Protein AF-A0A7J5E907-F1 (afdb_monomer_lite)

pLDDT: mean 87.98, std 11.15, range [52.72, 96.56]

Foldseek 3Di:
DDDPLLVVLVVVLVVQLVVCCVVQNPPPSVVSVVVSVVSSVVSVCVVPDPVVVD

Radius of gyration: 13.28 Å; chains: 1; bounding box: 36×14×36 Å

Sequence (54 aa):
MLNLNMLKINSVMKLLKEKYELNYGMMEPEFGNILAWAGSLALENISNSDALYH

Secondary structure (DSSP, 8-state):
---HHHHHHHHHHHHHHHHHHHHHTTS-HHHHHHHHHHHHHHHHHHHH--TT--

Structure (mmCIF, N/CA/C/O backbone):
data_AF-A0A7J5E907-F1
#
_entry.id   AF-A0A7J5E907-F1
#
loop_
_atom_site.group_PDB
_atom_site.id
_atom_site.type_symbol
_atom_site.label_atom_id
_atom_site.label_alt_id
_atom_site.label_comp_id
_atom_site.label_asym_id
_atom_site.label_entity_id
_atom_site.label_seq_id
_atom_site.pdbx_PDB_ins_code
_atom_site.Cartn_x
_atom_site.Cartn_y
_atom_site.Cartn_z
_atom_site.occupancy
_atom_site.B_iso_or_equiv
_atom_site.auth_seq_id
_atom_site.auth_comp_id
_atom_site.auth_asym_id
_atom_site.auth_atom_id
_atom_site.pdbx_PDB_model_num
ATOM 1 N N . MET A 1 1 ? 20.163 -1.108 0.631 1.00 65.69 1 MET A N 1
ATOM 2 C CA . MET A 1 1 ? 19.871 -0.490 -0.683 1.00 65.69 1 MET A CA 1
ATOM 3 C C . MET A 1 1 ? 18.410 -0.072 -0.718 1.00 65.69 1 MET A C 1
ATOM 5 O O . MET A 1 1 ? 17.588 -0.775 -0.147 1.00 65.69 1 MET A O 1
ATOM 9 N N . LEU A 1 2 ? 18.097 1.063 -1.340 1.00 77.69 2 LEU A N 1
ATOM 10 C CA . LEU A 1 2 ? 16.730 1.572 -1.476 1.00 77.69 2 LEU A CA 1
ATOM 11 C C . LEU A 1 2 ? 16.018 0.855 -2.637 1.00 77.69 2 LEU A C 1
ATOM 13 O O . LEU A 1 2 ? 16.490 0.938 -3.766 1.00 77.69 2 LEU A O 1
ATOM 17 N N . ASN A 1 3 ? 14.891 0.181 -2.378 1.00 87.00 3 ASN A N 1
ATOM 18 C CA . ASN A 1 3 ? 14.046 -0.410 -3.423 1.00 87.00 3 ASN A CA 1
ATOM 19 C C . ASN A 1 3 ? 12.782 0.444 -3.614 1.00 87.00 3 ASN A C 1
ATOM 21 O O . ASN A 1 3 ? 11.858 0.414 -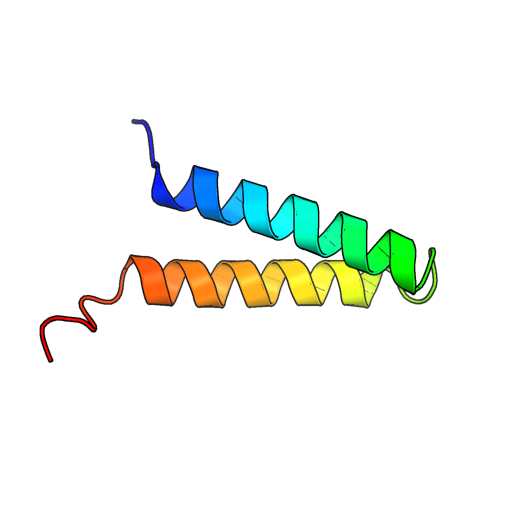2.799 1.00 87.00 3 ASN A O 1
ATOM 25 N N . LEU A 1 4 ? 12.759 1.224 -4.696 1.00 89.88 4 LEU A N 1
ATOM 26 C CA . LEU A 1 4 ? 11.665 2.150 -4.998 1.00 89.88 4 LEU A CA 1
ATOM 27 C C . LEU A 1 4 ? 10.362 1.435 -5.382 1.00 89.88 4 LEU A C 1
ATOM 29 O O . LEU A 1 4 ? 9.287 1.964 -5.101 1.00 89.88 4 LEU A O 1
ATOM 33 N N . ASN A 1 5 ? 10.434 0.243 -5.980 1.00 91.44 5 ASN A N 1
ATOM 34 C CA . ASN A 1 5 ? 9.247 -0.538 -6.337 1.00 91.44 5 ASN A CA 1
ATOM 35 C C . ASN A 1 5 ? 8.545 -1.037 -5.075 1.00 91.44 5 ASN A C 1
ATOM 37 O O . ASN A 1 5 ? 7.358 -0.777 -4.895 1.00 91.44 5 ASN A O 1
ATOM 41 N N . MET A 1 6 ? 9.297 -1.619 -4.140 1.00 91.31 6 MET A N 1
ATOM 42 C CA . MET A 1 6 ? 8.761 -2.059 -2.847 1.00 91.31 6 MET A CA 1
ATOM 43 C C . MET A 1 6 ? 8.124 -0.909 -2.058 1.00 91.31 6 MET A C 1
ATOM 45 O O . MET A 1 6 ? 7.059 -1.077 -1.470 1.00 91.31 6 MET A O 1
ATOM 49 N N . LEU A 1 7 ? 8.723 0.286 -2.080 1.00 94.12 7 LEU A N 1
ATOM 50 C CA . LEU A 1 7 ? 8.142 1.462 -1.420 1.00 94.12 7 LEU A CA 1
ATOM 51 C C . LEU A 1 7 ? 6.793 1.877 -2.023 1.00 94.12 7 LEU A C 1
ATOM 53 O O . LEU A 1 7 ? 5.855 2.184 -1.279 1.00 94.12 7 LEU A O 1
ATOM 57 N N . LYS A 1 8 ? 6.675 1.864 -3.355 1.00 94.00 8 LYS A N 1
ATOM 58 C CA . LYS A 1 8 ? 5.410 2.156 -4.045 1.00 94.00 8 LYS A CA 1
ATOM 59 C C . LYS A 1 8 ? 4.364 1.090 -3.738 1.00 94.00 8 LYS A C 1
ATOM 61 O O . LYS A 1 8 ? 3.257 1.441 -3.341 1.00 94.00 8 LYS A O 1
ATOM 66 N N . ILE A 1 9 ? 4.730 -0.187 -3.853 1.00 95.19 9 ILE A N 1
ATOM 67 C CA . ILE A 1 9 ? 3.838 -1.324 -3.590 1.00 95.19 9 ILE A CA 1
ATOM 68 C C . ILE A 1 9 ? 3.290 -1.241 -2.165 1.00 95.19 9 ILE A C 1
ATOM 70 O O . ILE A 1 9 ? 2.076 -1.220 -1.980 1.00 95.19 9 ILE A O 1
ATOM 74 N N . ASN A 1 10 ? 4.158 -1.065 -1.167 1.00 95.06 10 ASN A N 1
ATOM 75 C CA . ASN A 1 10 ? 3.745 -0.939 0.232 1.00 95.06 10 ASN A CA 1
ATOM 76 C C . ASN A 1 10 ? 2.774 0.229 0.458 1.00 95.06 10 ASN A C 1
ATOM 78 O O . ASN A 1 10 ? 1.799 0.091 1.197 1.00 95.06 10 ASN A O 1
ATOM 82 N N . SER A 1 11 ? 3.012 1.367 -0.198 1.00 95.25 11 SER A N 1
ATOM 83 C CA . SER A 1 11 ? 2.133 2.537 -0.092 1.00 95.25 11 SER A CA 1
ATOM 84 C C . SER A 1 11 ? 0.744 2.256 -0.672 1.00 95.25 11 SER A C 1
ATOM 86 O O . SER A 1 11 ? -0.260 2.595 -0.048 1.00 95.25 11 SER A O 1
ATOM 88 N N . VAL A 1 12 ? 0.675 1.588 -1.829 1.00 95.44 12 VAL A N 1
ATOM 89 C CA . VAL A 1 12 ? -0.599 1.207 -2.460 1.00 95.44 12 VAL A CA 1
ATOM 90 C C . VAL A 1 12 ? -1.344 0.184 -1.603 1.00 95.44 12 VAL A C 1
ATOM 92 O O . VAL A 1 12 ? -2.542 0.333 -1.388 1.00 95.44 12 VAL A O 1
ATOM 95 N N . MET A 1 13 ? -0.652 -0.820 -1.061 1.00 96.00 13 MET A N 1
ATOM 96 C CA . MET A 1 13 ? -1.278 -1.856 -0.231 1.00 96.00 13 MET A CA 1
ATOM 97 C C . MET A 1 13 ? -1.801 -1.317 1.096 1.00 96.00 13 MET A C 1
ATOM 99 O O . MET A 1 13 ? -2.870 -1.734 1.540 1.00 96.00 13 MET A O 1
ATOM 103 N N . LYS A 1 14 ? -1.100 -0.352 1.701 1.00 94.88 14 LYS A N 1
ATOM 104 C CA . LYS A 1 14 ? -1.604 0.364 2.876 1.00 94.88 14 LYS A CA 1
ATOM 105 C C . LYS A 1 14 ? -2.926 1.063 2.559 1.00 94.88 14 LYS A C 1
ATOM 107 O O . LYS A 1 14 ? -3.907 0.864 3.268 1.00 94.88 14 LYS A O 1
ATOM 112 N N . LEU A 1 15 ? -2.964 1.808 1.456 1.00 95.06 15 LEU A N 1
ATOM 113 C CA . LEU A 1 15 ? -4.162 2.530 1.034 1.00 95.06 15 LEU A CA 1
ATOM 114 C C . LEU A 1 15 ? -5.309 1.568 0.685 1.00 95.06 15 LEU A C 1
ATOM 116 O O . LEU A 1 15 ? -6.464 1.839 0.995 1.00 95.06 15 LEU A O 1
ATOM 120 N N . LEU A 1 16 ? -4.993 0.422 0.082 1.00 93.62 16 LEU A N 1
ATOM 121 C CA . LEU A 1 16 ? -5.966 -0.609 -0.270 1.00 93.62 16 LEU A CA 1
ATOM 122 C C . LEU A 1 16 ? -6.619 -1.232 0.974 1.00 93.62 16 LEU A C 1
ATOM 124 O O . LEU A 1 16 ? -7.839 -1.389 0.991 1.00 93.62 16 LEU A O 1
ATOM 128 N N . LYS A 1 17 ? -5.841 -1.517 2.030 1.00 92.56 17 LYS A N 1
ATOM 129 C CA . LYS A 1 17 ? -6.384 -1.979 3.321 1.00 92.56 17 LYS A CA 1
ATOM 130 C C . LYS A 1 17 ? -7.244 -0.919 3.997 1.00 92.56 17 LYS A C 1
ATOM 132 O O . LYS A 1 17 ? -8.361 -1.223 4.393 1.00 92.56 17 LYS A O 1
ATOM 137 N N . GLU A 1 18 ? -6.769 0.324 4.057 1.00 93.94 18 GLU A N 1
ATOM 138 C CA . GLU A 1 18 ? -7.537 1.436 4.634 1.00 93.94 18 GLU A CA 1
ATOM 139 C C . GLU A 1 18 ? -8.877 1.624 3.908 1.00 93.94 18 GLU A C 1
ATOM 141 O O . GLU A 1 18 ? -9.907 1.849 4.535 1.00 93.94 18 GLU A O 1
ATOM 146 N N . LYS A 1 19 ? -8.900 1.497 2.575 1.00 94.25 19 LYS A N 1
ATOM 147 C CA . LYS A 1 19 ? -10.145 1.579 1.797 1.00 94.25 19 LYS A CA 1
ATOM 148 C C . LYS A 1 19 ? -11.058 0.377 2.003 1.00 94.25 19 LYS A C 1
ATOM 150 O O . LYS A 1 19 ? -12.271 0.565 2.032 1.00 94.25 19 LYS A O 1
ATOM 155 N N . TYR A 1 20 ? -10.502 -0.821 2.164 1.00 93.56 20 TYR A N 1
ATOM 156 C CA . TYR A 1 20 ? -11.287 -1.994 2.536 1.00 93.56 20 TYR A CA 1
ATOM 157 C C . TYR A 1 20 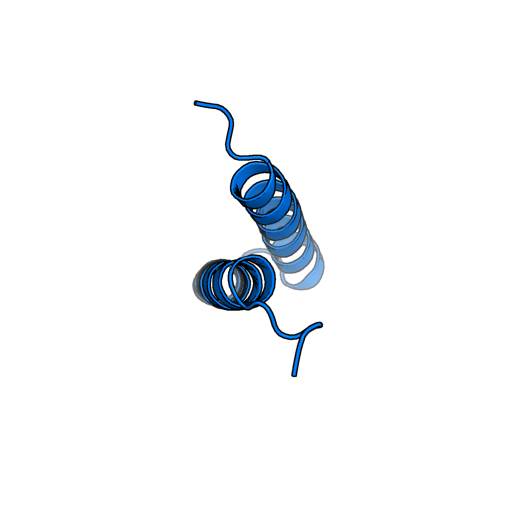? -11.976 -1.773 3.891 1.00 93.56 20 TYR A C 1
ATOM 159 O O . TYR A 1 20 ? -13.196 -1.887 3.980 1.00 93.56 20 TYR A O 1
ATOM 167 N N . GLU A 1 21 ? -11.221 -1.352 4.907 1.00 92.56 21 GLU A N 1
ATOM 168 C CA . GLU A 1 21 ? -11.751 -1.049 6.243 1.00 92.56 21 GLU A CA 1
ATOM 169 C C . GLU A 1 21 ? -12.793 0.079 6.216 1.00 92.56 21 GLU A C 1
ATOM 171 O O . GLU A 1 21 ? -13.811 -0.004 6.894 1.00 92.56 21 GLU A O 1
ATOM 176 N N . LEU A 1 22 ? -12.597 1.123 5.404 1.00 95.00 22 LEU A N 1
ATOM 177 C CA . LEU A 1 22 ? -13.577 2.207 5.270 1.00 95.00 22 LEU A CA 1
ATOM 178 C C . LEU A 1 22 ? -14.890 1.757 4.613 1.00 95.00 22 LEU A C 1
ATOM 180 O O . LEU A 1 22 ? -15.946 2.280 4.960 1.00 95.00 22 LEU A O 1
ATOM 184 N N . ASN A 1 23 ? -14.834 0.818 3.668 1.00 94.00 23 ASN A N 1
ATOM 185 C CA . ASN A 1 23 ? -16.016 0.359 2.935 1.00 94.00 23 ASN A CA 1
ATOM 186 C C . ASN A 1 23 ? -16.778 -0.749 3.672 1.00 94.00 23 ASN A C 1
ATOM 188 O O . ASN A 1 23 ? -18.005 -0.797 3.595 1.00 94.00 23 ASN A O 1
ATOM 192 N N . TYR A 1 24 ? -16.060 -1.638 4.359 1.00 92.62 24 TYR A N 1
ATOM 193 C CA . TYR A 1 24 ? -16.617 -2.858 4.955 1.00 92.62 24 TYR A CA 1
ATOM 194 C C . TYR A 1 24 ? -16.495 -2.899 6.487 1.00 92.62 24 TYR A C 1
ATOM 196 O O . TYR A 1 24 ? -17.019 -3.805 7.133 1.00 92.62 24 TYR A O 1
ATOM 204 N N . GLY A 1 25 ? -15.841 -1.914 7.107 1.00 88.62 25 GLY A N 1
ATOM 205 C CA . GLY A 1 25 ? -15.568 -1.915 8.542 1.00 88.62 25 GLY A CA 1
ATOM 206 C C . GLY A 1 25 ? -14.635 -3.061 8.938 1.00 88.62 25 GLY A C 1
ATOM 207 O O . GLY A 1 25 ? -13.718 -3.422 8.206 1.00 88.62 25 GLY A O 1
ATOM 208 N N . MET A 1 26 ? -14.894 -3.666 10.101 1.00 81.81 26 MET A N 1
ATOM 209 C CA . MET A 1 26 ? -14.209 -4.890 10.547 1.00 81.81 26 MET A CA 1
ATOM 210 C C . MET A 1 26 ? -14.915 -6.171 10.079 1.00 81.81 26 MET A C 1
ATOM 212 O O . MET A 1 26 ? -14.725 -7.230 10.676 1.00 81.81 26 MET A O 1
ATOM 216 N N . MET A 1 27 ? -15.773 -6.089 9.060 1.00 84.00 27 MET A N 1
ATOM 217 C CA . MET A 1 27 ? -16.401 -7.274 8.488 1.00 84.00 27 MET A CA 1
ATOM 218 C C . MET A 1 27 ? -15.339 -8.065 7.715 1.00 84.00 27 MET A C 1
ATOM 220 O O . MET A 1 27 ? -14.772 -7.566 6.744 1.00 84.00 27 MET A O 1
ATOM 224 N N . GLU A 1 28 ? -15.046 -9.278 8.190 1.00 89.56 28 GLU A N 1
ATOM 225 C CA . GLU A 1 28 ? -14.109 -10.225 7.562 1.00 89.56 28 GLU A CA 1
ATOM 226 C C . GLU A 1 28 ? -12.740 -9.584 7.241 1.00 89.56 28 GLU A C 1
ATOM 228 O O . GLU A 1 28 ? -12.361 -9.412 6.077 1.00 89.56 28 GLU A O 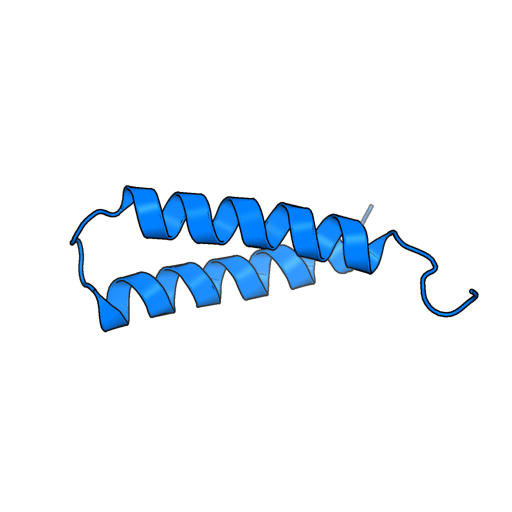1
ATOM 233 N N . PRO A 1 29 ? -11.966 -9.188 8.271 1.00 86.50 29 PRO A N 1
ATOM 234 C CA . PRO A 1 29 ? -10.678 -8.516 8.088 1.00 86.50 29 PRO A CA 1
ATOM 235 C C . PRO A 1 29 ? -9.655 -9.390 7.342 1.00 86.50 29 PRO A C 1
ATOM 237 O O . PRO A 1 29 ? -8.698 -8.866 6.758 1.00 86.50 29 PRO A O 1
ATOM 240 N N . GLU A 1 30 ? -9.843 -10.715 7.312 1.00 92.19 30 GLU A N 1
ATOM 241 C CA . GLU A 1 30 ? -9.064 -11.618 6.465 1.00 92.19 30 GLU A CA 1
ATOM 242 C C . GLU A 1 30 ? -9.099 -11.230 4.983 1.00 92.19 30 GLU A C 1
ATOM 244 O O . GLU A 1 30 ? -8.065 -11.323 4.320 1.00 92.19 30 GLU A O 1
ATOM 249 N N . PHE A 1 31 ? -10.218 -10.726 4.460 1.00 92.88 31 PHE A N 1
ATOM 250 C CA . PHE A 1 31 ? -10.314 -10.338 3.054 1.00 92.88 31 PHE A CA 1
ATOM 251 C C . PHE A 1 31 ? -9.509 -9.081 2.742 1.00 92.88 31 PHE A C 1
ATOM 253 O O . PHE A 1 31 ? -8.833 -9.046 1.714 1.00 92.88 31 PHE A O 1
ATOM 260 N N . GLY A 1 32 ? -9.453 -8.105 3.653 1.00 90.94 32 GLY A N 1
ATOM 261 C CA . GLY A 1 32 ? -8.535 -6.968 3.526 1.00 90.94 32 GLY A CA 1
ATOM 262 C C . GLY A 1 32 ? -7.063 -7.408 3.504 1.00 90.94 32 GLY A C 1
ATOM 263 O O . GLY A 1 32 ? -6.245 -6.872 2.751 1.00 90.94 32 GLY A O 1
ATOM 264 N N . ASN A 1 33 ? -6.718 -8.440 4.280 1.00 90.56 33 ASN A N 1
ATOM 265 C CA . ASN A 1 33 ? -5.374 -9.021 4.283 1.00 90.56 33 ASN A CA 1
ATOM 266 C C . ASN A 1 33 ? -5.057 -9.798 2.997 1.00 90.56 33 ASN A C 1
ATOM 268 O O . ASN A 1 33 ? -3.985 -9.594 2.425 1.00 90.56 33 ASN A O 1
ATOM 272 N N . ILE A 1 34 ? -5.981 -10.638 2.524 1.00 94.62 34 ILE A N 1
ATOM 273 C CA . ILE A 1 34 ? -5.843 -11.400 1.273 1.00 94.62 34 ILE A CA 1
ATOM 274 C C . ILE A 1 34 ? -5.723 -10.449 0.081 1.00 94.62 34 ILE A C 1
ATOM 276 O O . ILE A 1 34 ? -4.844 -10.632 -0.760 1.00 94.62 34 ILE A O 1
ATOM 280 N N . LEU A 1 35 ? -6.544 -9.397 0.041 1.00 93.00 35 LEU A N 1
ATOM 281 C CA . LEU A 1 35 ? -6.516 -8.370 -0.997 1.00 93.00 35 LEU A CA 1
ATOM 282 C C . LEU A 1 35 ? -5.147 -7.681 -1.072 1.00 93.00 35 LEU A C 1
ATOM 284 O O . LEU A 1 35 ? -4.572 -7.552 -2.153 1.00 93.00 35 LEU A O 1
ATOM 288 N N . ALA A 1 36 ? -4.594 -7.279 0.074 1.00 94.12 36 ALA A N 1
ATOM 289 C CA . ALA A 1 36 ? -3.275 -6.657 0.124 1.00 94.12 36 ALA A CA 1
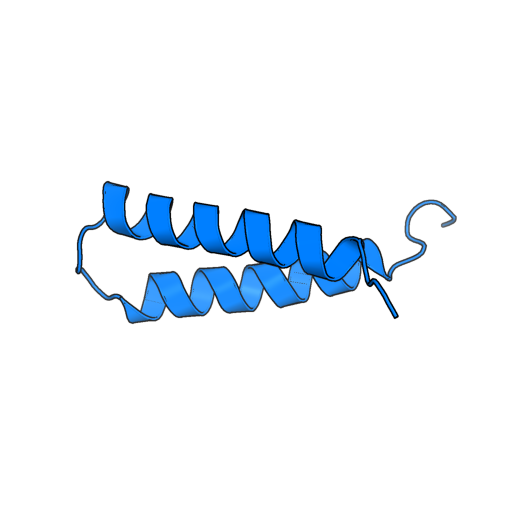ATOM 290 C C . ALA A 1 36 ? -2.145 -7.632 -0.247 1.00 94.12 36 ALA A C 1
ATOM 292 O O . ALA A 1 36 ? -1.169 -7.247 -0.888 1.00 94.12 36 ALA A O 1
ATOM 293 N N . TRP A 1 37 ? -2.259 -8.904 0.132 1.00 94.75 37 TRP A N 1
ATOM 294 C CA . TRP A 1 37 ? -1.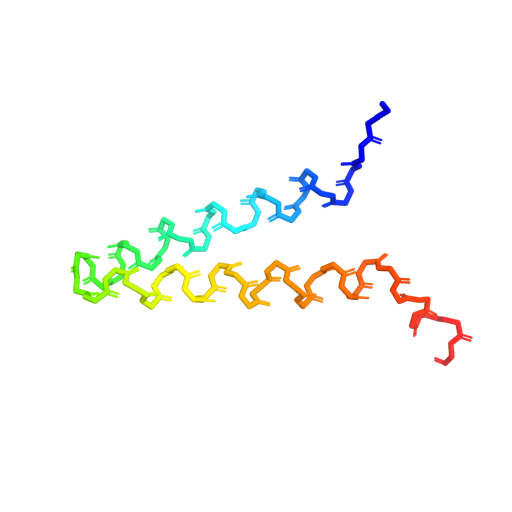270 -9.913 -0.236 1.00 94.75 37 TRP A CA 1
ATOM 295 C C . TRP A 1 37 ? -1.277 -10.188 -1.746 1.00 94.75 37 TRP A C 1
ATOM 297 O O . TRP A 1 37 ? -0.235 -10.086 -2.396 1.00 94.75 37 TRP A O 1
ATOM 307 N N . ALA A 1 38 ? -2.454 -10.442 -2.323 1.00 96.56 38 ALA A N 1
ATOM 308 C CA . ALA A 1 38 ? -2.612 -10.673 -3.755 1.00 96.56 38 ALA A CA 1
ATOM 309 C C . ALA A 1 38 ? -2.169 -9.454 -4.583 1.00 96.56 38 ALA A C 1
ATOM 311 O O . ALA A 1 38 ? -1.470 -9.606 -5.585 1.00 96.56 38 ALA A O 1
ATOM 312 N N . GLY A 1 39 ? -2.513 -8.241 -4.136 1.00 95.06 39 GLY A N 1
ATOM 313 C CA . GLY A 1 39 ? -2.077 -6.998 -4.771 1.00 95.06 39 GLY A CA 1
ATOM 314 C C . GLY A 1 39 ? -0.559 -6.808 -4.737 1.00 95.06 39 GLY A C 1
ATOM 315 O O . GLY A 1 39 ? 0.022 -6.381 -5.734 1.00 95.06 39 GLY A O 1
ATOM 316 N N . SER A 1 40 ? 0.093 -7.178 -3.630 1.00 95.06 40 SER A N 1
ATOM 317 C CA . SER A 1 40 ? 1.557 -7.122 -3.511 1.00 95.06 40 SER A CA 1
ATOM 318 C C . SER A 1 40 ? 2.223 -8.033 -4.537 1.00 95.06 40 SER A C 1
ATOM 320 O O . SER A 1 40 ? 3.083 -7.575 -5.285 1.00 95.06 40 SER A O 1
ATOM 322 N N . LEU A 1 41 ? 1.772 -9.289 -4.623 1.00 94.31 41 LEU A N 1
ATOM 323 C CA . LEU A 1 41 ? 2.305 -10.278 -5.562 1.00 94.31 41 LEU A CA 1
ATOM 324 C C . LEU A 1 41 ? 2.100 -9.848 -7.023 1.00 94.31 41 LEU A C 1
ATOM 326 O O . LEU A 1 41 ? 3.011 -9.955 -7.844 1.00 94.31 41 LEU A O 1
ATOM 330 N N . ALA A 1 42 ? 0.913 -9.331 -7.352 1.00 94.12 42 ALA A N 1
ATOM 331 C CA . ALA A 1 42 ? 0.611 -8.850 -8.696 1.00 94.12 42 ALA A CA 1
ATOM 332 C C . ALA A 1 42 ? 1.504 -7.665 -9.090 1.00 94.12 42 ALA A C 1
ATOM 334 O O . ALA A 1 42 ? 2.075 -7.661 -10.181 1.00 94.12 42 ALA A O 1
ATOM 335 N N . LEU A 1 43 ? 1.658 -6.673 -8.208 1.00 92.75 43 LEU A N 1
ATOM 336 C CA . LEU A 1 43 ? 2.476 -5.496 -8.493 1.00 92.75 43 LEU A CA 1
ATOM 337 C C . LEU A 1 43 ? 3.969 -5.809 -8.505 1.00 92.75 43 LEU A C 1
ATOM 339 O O . LEU A 1 43 ? 4.694 -5.215 -9.298 1.00 92.75 43 LEU A O 1
ATOM 343 N N . GLU A 1 44 ? 4.429 -6.738 -7.671 1.00 92.50 44 GLU A N 1
ATOM 344 C CA . GLU A 1 44 ? 5.805 -7.224 -7.715 1.00 92.50 44 GLU A CA 1
ATOM 345 C C . GLU A 1 44 ? 6.092 -7.850 -9.081 1.00 92.50 44 GLU A C 1
ATOM 347 O O . GLU A 1 44 ? 7.027 -7.421 -9.761 1.00 92.50 44 GLU A O 1
ATOM 352 N N . ASN A 1 45 ? 5.225 -8.760 -9.538 1.00 90.44 45 ASN A N 1
ATOM 353 C CA . ASN A 1 4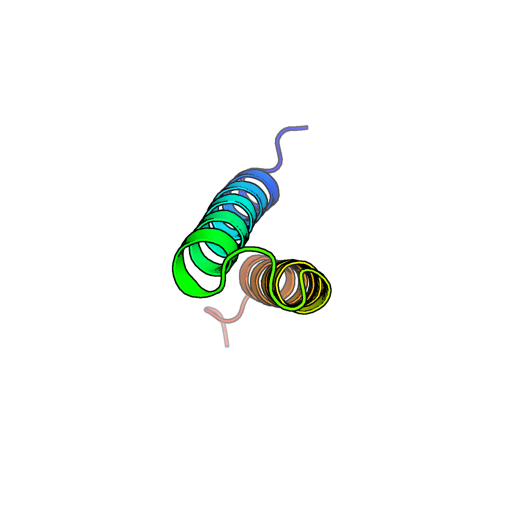5 ? 5.335 -9.373 -10.859 1.00 90.44 45 ASN A CA 1
ATOM 354 C C . ASN A 1 45 ? 5.292 -8.336 -11.986 1.00 90.44 45 ASN A C 1
ATOM 356 O O . ASN A 1 45 ? 6.142 -8.383 -12.864 1.00 90.44 45 ASN A O 1
ATOM 360 N N . ILE A 1 46 ? 4.368 -7.370 -11.954 1.00 88.50 46 ILE A N 1
ATOM 361 C CA . ILE A 1 46 ? 4.297 -6.300 -12.966 1.00 88.50 46 ILE A CA 1
ATOM 362 C C . ILE A 1 46 ? 5.560 -5.431 -12.942 1.00 88.50 46 ILE A C 1
ATOM 364 O O . ILE A 1 46 ? 6.073 -5.069 -13.993 1.00 88.50 46 ILE A O 1
ATOM 368 N N . SER A 1 47 ? 6.075 -5.096 -11.756 1.00 87.31 47 SER A N 1
ATOM 369 C CA . SER A 1 47 ? 7.248 -4.225 -11.614 1.00 87.31 47 SER A CA 1
ATOM 370 C C . SER A 1 47 ? 8.563 -4.886 -12.027 1.00 87.31 47 SER A C 1
ATOM 372 O O . SER A 1 47 ? 9.513 -4.180 -12.361 1.00 87.31 47 SER A O 1
ATOM 374 N N . ASN A 1 48 ? 8.613 -6.220 -11.976 1.00 84.38 48 ASN A N 1
ATOM 375 C CA . ASN A 1 48 ? 9.770 -7.029 -12.354 1.00 84.38 48 ASN A CA 1
ATOM 376 C C . ASN A 1 48 ? 9.643 -7.615 -13.765 1.00 84.38 48 ASN A C 1
ATOM 378 O O . ASN A 1 48 ? 10.634 -8.069 -14.332 1.00 84.38 48 ASN A O 1
ATOM 382 N N . SER A 1 49 ? 8.432 -7.654 -14.319 1.00 76.06 49 SER A N 1
ATOM 383 C CA . SER A 1 49 ? 8.199 -8.111 -15.678 1.00 76.06 49 SER A CA 1
ATOM 384 C C . SER A 1 49 ? 8.604 -7.005 -16.642 1.00 76.06 49 SER A C 1
ATOM 386 O O . SER A 1 49 ? 8.064 -5.902 -16.604 1.00 76.06 49 SER A O 1
ATOM 388 N N . ASP A 1 50 ? 9.523 -7.317 -17.552 1.00 66.94 50 ASP A N 1
ATOM 389 C CA . ASP A 1 50 ? 9.912 -6.448 -18.667 1.00 66.94 50 ASP A CA 1
ATOM 390 C C . ASP A 1 50 ? 8.832 -6.457 -19.772 1.00 66.94 50 ASP A C 1
ATOM 392 O O . ASP A 1 50 ? 9.110 -6.526 -20.967 1.00 66.94 50 ASP A O 1
ATOM 396 N N . ALA A 1 51 ? 7.556 -6.423 -19.367 1.00 61.38 51 ALA A N 1
ATOM 397 C CA . ALA A 1 51 ? 6.383 -6.582 -20.225 1.00 61.38 51 ALA A CA 1
ATOM 398 C C . ALA A 1 51 ? 6.238 -5.474 -21.282 1.00 61.38 51 ALA A C 1
ATOM 400 O O . ALA A 1 51 ? 5.386 -5.578 -22.154 1.00 61.38 51 ALA A O 1
ATOM 401 N N . LEU A 1 52 ? 7.046 -4.411 -21.205 1.00 55.78 52 LEU A N 1
ATOM 402 C CA . LEU A 1 52 ? 7.106 -3.364 -22.225 1.00 55.78 52 LEU A CA 1
ATOM 403 C C . LEU A 1 52 ? 7.989 -3.743 -23.430 1.00 55.78 52 LEU A C 1
ATOM 405 O O . LEU A 1 52 ? 7.901 -3.084 -24.463 1.00 55.78 52 LEU A O 1
ATOM 409 N N . TYR A 1 53 ? 8.854 -4.755 -23.294 1.00 53.47 53 TYR A N 1
ATOM 410 C CA . TYR A 1 53 ? 9.805 -5.189 -24.327 1.00 53.47 53 TYR A CA 1
ATOM 411 C C . TYR A 1 53 ? 9.376 -6.481 -25.053 1.00 53.47 53 TYR A C 1
ATOM 413 O O . TYR A 1 53 ? 10.168 -7.062 -25.804 1.00 53.47 53 TYR A O 1
ATOM 421 N N . HIS A 1 54 ? 8.122 -6.910 -24.872 1.00 52.72 54 HIS A N 1
ATOM 422 C CA . HIS A 1 54 ? 7.466 -7.973 -25.641 1.00 52.72 54 HIS A CA 1
ATOM 423 C C . HIS A 1 54 ? 6.154 -7.483 -26.251 1.00 52.72 54 HIS A C 1
ATOM 425 O O . HIS A 1 54 ? 5.402 -6.778 -25.546 1.00 52.72 54 HIS A O 1
#